Protein AF-A0A5Y4W6E2-F1 (afdb_monomer)

Solvent-accessible surface area (backbone atoms only — not comparable to full-atom values): 7665 Å² total; per-residue (Å²): 111,71,66,60,59,53,50,51,52,52,48,55,53,51,63,78,43,36,47,73,58,14,67,73,62,77,42,52,52,35,82,51,99,91,50,74,49,70,69,75,84,75,76,94,78,88,86,86,78,60,66,66,66,51,49,53,48,35,58,76,68,66,45,56,94,79,57,87,86,83,88,77,87,64,61,67,62,41,70,75,41,56,74,82,49,64,87,43,86,94,62,81,87,86,78,92,80,85,82,90,81,86,82,86,80,91,77,86,80,90,123

Mean predicted aligned error: 10.36 Å

Nearest PDB structures (foldseek):
  8bqs-assembly1_Dn  TM=1.895E-01  e=6.243E+00  Tetrahymena th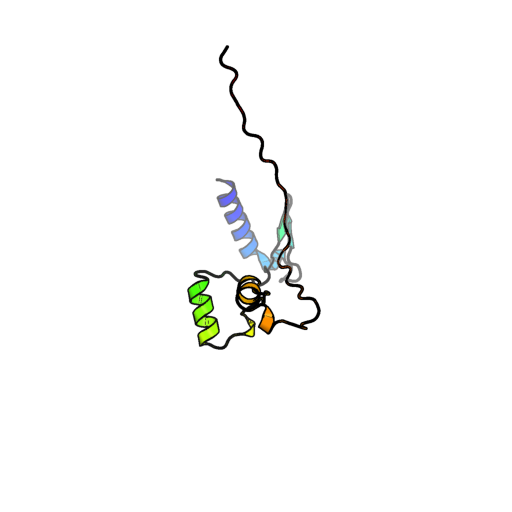ermophila SB210

InterPro domains:
  IPR009951 Host-nuclease inhibitor protein Gam [PF07352] (2-103)

pLDDT: mean 91.47, std 6.52, range [55.0, 97.44]

Organism: Salmonella enterica (NCBI:txid28901)

Radius of gyration: 32.86 Å; Cα contacts (8 Å, |Δi|>4): 37; chains: 1; bounding box: 60×65×70 Å

Secondary structure (DSSP, 8-state):
-HHHHHHHHHHHHHHHTHHHHTTTTT-SEEEETTEEEE--PPPP----SSHHHHHHHHHHTT-GGG--------HHHHHHSGGGGTT-TT-----S-------PPP-----

Sequence (111 aa):
TDIETLSKGVQGWCEANRDELTNGGKVKTANLVTGDVSWRVRPPSVSIRGMDAVMETLERLGLQRFIRTKQEINKEAILLEPKAVAGVAGITVKSGIEDFSIIPFEQEAGI

Structure (mmCIF, N/CA/C/O backbone):
data_AF-A0A5Y4W6E2-F1
#
_entry.id   AF-A0A5Y4W6E2-F1
#
loop_
_atom_site.group_PDB
_atom_site.id
_atom_site.type_symbol
_atom_site.label_atom_id
_atom_site.label_alt_id
_atom_site.label_comp_id
_atom_site.label_asym_id
_atom_site.label_entity_id
_atom_site.label_seq_id
_atom_site.pdbx_PDB_ins_code
_atom_site.Cartn_x
_atom_site.Cartn_y
_atom_site.Cartn_z
_atom_site.occupancy
_atom_site.B_iso_or_equiv
_atom_site.auth_seq_id
_atom_site.auth_comp_id
_atom_site.auth_asym_id
_atom_site.auth_atom_id
_atom_site.pdbx_PDB_model_num
ATOM 1 N N . THR A 1 1 ? 14.145 20.421 -23.316 1.00 66.94 1 THR A N 1
ATOM 2 C CA . THR A 1 1 ? 15.517 20.934 -23.085 1.00 66.94 1 THR A CA 1
ATOM 3 C C . THR A 1 1 ? 16.495 20.032 -23.805 1.00 66.94 1 THR A C 1
ATOM 5 O O . THR A 1 1 ? 16.218 18.844 -23.917 1.00 66.94 1 THR A O 1
ATOM 8 N N . ASP A 1 2 ? 17.615 20.569 -24.288 1.00 87.94 2 ASP A N 1
ATOM 9 C CA . ASP A 1 2 ? 18.591 19.871 -25.152 1.00 87.94 2 ASP A CA 1
ATOM 10 C C . ASP A 1 2 ? 19.072 18.514 -24.610 1.00 87.94 2 ASP A C 1
ATOM 12 O O . ASP A 1 2 ? 19.355 17.597 -25.378 1.00 87.94 2 ASP A O 1
ATOM 16 N N . ILE A 1 3 ? 19.064 18.344 -23.284 1.00 92.31 3 ILE A N 1
ATOM 17 C CA . ILE A 1 3 ? 19.373 17.085 -22.593 1.00 92.31 3 ILE A CA 1
ATOM 18 C C . ILE A 1 3 ? 18.482 15.928 -23.063 1.00 92.31 3 ILE A C 1
ATOM 20 O O . ILE A 1 3 ? 18.986 14.825 -23.249 1.00 92.31 3 ILE A O 1
ATOM 24 N N . GLU A 1 4 ? 17.182 16.145 -23.277 1.00 93.44 4 GLU A N 1
ATOM 25 C CA . GLU A 1 4 ? 16.267 15.068 -23.681 1.00 93.44 4 GLU A CA 1
ATOM 26 C C . GLU A 1 4 ? 16.577 14.586 -25.105 1.00 93.44 4 GLU A C 1
ATOM 28 O O . GLU A 1 4 ? 16.608 13.384 -25.368 1.00 93.44 4 GLU A O 1
ATOM 33 N N . THR A 1 5 ? 16.870 15.520 -26.011 1.00 95.12 5 THR A N 1
ATOM 34 C CA . THR A 1 5 ? 17.252 15.223 -27.397 1.00 95.12 5 THR A CA 1
ATOM 35 C C . THR A 1 5 ? 18.584 14.477 -27.454 1.00 95.12 5 THR A C 1
ATOM 37 O O . THR A 1 5 ? 18.677 13.442 -28.113 1.00 95.12 5 THR A O 1
ATOM 40 N N . LEU A 1 6 ? 19.598 14.951 -26.720 1.00 94.56 6 LEU A N 1
ATOM 41 C CA . LEU A 1 6 ? 20.903 14.289 -26.637 1.00 94.56 6 LEU A CA 1
ATOM 42 C C . LEU A 1 6 ? 20.789 12.893 -26.009 1.00 94.56 6 LEU A C 1
ATOM 44 O O . LEU A 1 6 ? 21.355 11.937 -26.533 1.00 94.56 6 LEU A O 1
ATOM 48 N N . SER A 1 7 ? 19.994 12.751 -24.944 1.00 93.25 7 SER A N 1
ATOM 49 C CA . SER A 1 7 ? 19.741 11.459 -24.290 1.00 93.25 7 SER A CA 1
ATOM 50 C C . SER A 1 7 ? 19.088 10.455 -25.240 1.00 93.25 7 SER A C 1
ATOM 52 O O . SER A 1 7 ? 19.510 9.302 -25.284 1.00 93.25 7 SER A O 1
ATOM 54 N N . LYS A 1 8 ? 18.110 10.887 -26.050 1.00 94.75 8 LYS A N 1
ATOM 55 C CA . LYS A 1 8 ? 17.483 10.037 -27.078 1.00 94.75 8 LYS A CA 1
ATOM 56 C C . LYS A 1 8 ? 18.480 9.595 -28.150 1.00 94.75 8 LYS A C 1
ATOM 58 O O . LYS A 1 8 ? 18.439 8.443 -28.570 1.00 94.75 8 LYS A O 1
ATOM 63 N N . GLY A 1 9 ? 19.389 10.480 -28.567 1.00 94.56 9 GLY A N 1
ATOM 64 C CA . GLY A 1 9 ? 20.456 10.139 -29.514 1.00 94.56 9 GLY A CA 1
ATOM 65 C C . GLY A 1 9 ? 21.408 9.072 -28.965 1.00 94.56 9 GLY A C 1
ATOM 66 O O . GLY A 1 9 ? 21.667 8.072 -29.634 1.00 94.56 9 GLY A O 1
ATOM 67 N N . VAL A 1 10 ? 21.865 9.247 -27.720 1.00 93.75 10 VAL A N 1
ATOM 68 C CA . VAL A 1 10 ? 22.703 8.257 -27.021 1.00 93.75 10 VAL A CA 1
ATOM 69 C C . VAL A 1 10 ? 21.961 6.928 -26.873 1.00 93.75 10 VAL A C 1
ATOM 71 O O . VAL A 1 10 ? 22.517 5.882 -27.197 1.00 93.75 10 VAL A O 1
ATOM 74 N N . GLN A 1 11 ? 20.693 6.961 -26.453 1.00 94.06 11 GLN A N 1
ATOM 75 C CA . GLN A 1 11 ? 19.861 5.766 -26.324 1.00 94.06 11 GLN A CA 1
ATOM 76 C C . GLN A 1 11 ? 19.750 5.006 -27.653 1.00 94.06 11 GLN A C 1
ATOM 78 O O . GLN A 1 11 ? 20.014 3.806 -27.677 1.00 94.06 11 GLN A O 1
ATOM 83 N N . GLY A 1 12 ? 19.421 5.691 -28.753 1.00 95.56 12 GLY A N 1
ATOM 84 C CA . GLY A 1 12 ? 19.269 5.058 -30.066 1.00 95.56 12 GLY A CA 1
ATOM 85 C C . GLY A 1 12 ? 20.553 4.383 -30.558 1.00 95.56 12 GLY A C 1
ATOM 86 O O . GLY A 1 12 ? 20.510 3.258 -31.055 1.00 95.56 12 GLY A O 1
ATOM 87 N N . TRP A 1 13 ? 21.712 5.021 -30.359 1.00 95.50 13 TRP A N 1
ATOM 88 C CA . TRP A 1 13 ? 23.000 4.405 -30.689 1.00 95.50 13 TRP A CA 1
ATOM 89 C C . TRP A 1 13 ? 23.315 3.200 -29.787 1.00 95.50 13 TRP A C 1
ATOM 91 O O . TRP A 1 13 ? 23.719 2.148 -30.286 1.00 95.50 13 TRP A O 1
ATOM 101 N N . CYS A 1 14 ? 23.095 3.312 -28.473 1.00 94.88 14 CYS A N 1
ATOM 102 C CA . CYS A 1 14 ? 23.323 2.215 -27.530 1.00 94.88 14 CYS A CA 1
ATOM 103 C C . CYS A 1 14 ? 22.403 1.011 -27.788 1.00 94.88 14 CYS A C 1
ATOM 105 O O . CYS A 1 14 ? 22.819 -0.125 -27.572 1.00 94.88 14 CYS A O 1
ATOM 107 N N . GLU A 1 15 ? 21.168 1.231 -28.241 1.00 93.06 15 GLU A N 1
ATOM 108 C CA . GLU A 1 15 ? 20.233 0.161 -28.605 1.00 93.06 15 GLU A CA 1
ATOM 109 C C . GLU A 1 15 ? 20.659 -0.561 -29.891 1.00 93.06 15 GLU A C 1
ATOM 111 O O . GLU A 1 15 ? 20.652 -1.791 -29.917 1.00 93.06 15 GLU A O 1
ATOM 116 N N . ALA A 1 16 ? 21.106 0.174 -30.917 1.00 95.75 16 ALA A N 1
ATOM 117 C CA . ALA A 1 16 ? 21.586 -0.408 -32.175 1.00 95.75 16 ALA A CA 1
ATOM 118 C C . ALA A 1 16 ? 22.875 -1.236 -32.010 1.00 95.75 16 ALA A C 1
ATOM 120 O O . ALA A 1 16 ? 23.057 -2.236 -32.698 1.00 95.75 16 ALA A O 1
ATOM 121 N N . ASN A 1 17 ? 23.745 -0.849 -31.072 1.00 94.94 17 ASN A N 1
ATOM 122 C CA . ASN A 1 17 ? 25.033 -1.507 -30.809 1.00 94.94 17 ASN A CA 1
ATOM 123 C C . ASN A 1 17 ? 25.011 -2.365 -29.534 1.00 94.94 17 ASN A C 1
ATOM 125 O O . ASN A 1 17 ? 26.054 -2.701 -28.970 1.00 94.94 17 ASN A O 1
ATOM 129 N N . ARG A 1 18 ? 23.817 -2.712 -29.037 1.00 93.19 18 ARG A N 1
ATOM 130 C CA . ARG A 1 18 ? 23.652 -3.345 -27.725 1.00 93.19 18 ARG A CA 1
ATOM 131 C C . ARG A 1 18 ? 24.422 -4.654 -27.596 1.00 93.19 18 ARG A C 1
ATOM 133 O O . ARG A 1 18 ? 25.017 -4.898 -26.548 1.00 93.19 18 ARG A O 1
ATOM 140 N N . ASP A 1 19 ? 24.402 -5.496 -28.621 1.00 93.50 19 ASP A N 1
ATOM 141 C CA . ASP A 1 19 ? 25.068 -6.800 -28.581 1.00 93.50 19 ASP A CA 1
ATOM 142 C C . ASP A 1 19 ? 26.585 -6.660 -28.456 1.00 93.50 19 ASP A C 1
ATOM 144 O O . ASP A 1 19 ? 27.191 -7.352 -27.640 1.00 93.50 19 ASP A O 1
ATOM 148 N N . GLU A 1 20 ? 27.191 -5.711 -29.168 1.00 94.12 20 GLU A N 1
ATOM 149 C CA . GLU A 1 20 ? 28.618 -5.408 -29.041 1.00 94.12 20 GLU A CA 1
ATOM 150 C C . GLU A 1 20 ? 28.941 -4.874 -27.639 1.00 94.12 20 GLU A C 1
ATOM 152 O O . GLU A 1 20 ? 29.786 -5.426 -26.933 1.00 94.12 20 GLU A O 1
ATOM 157 N N . LEU A 1 21 ? 28.179 -3.876 -27.180 1.00 92.94 21 LEU A N 1
ATOM 158 C CA . LEU A 1 21 ? 28.359 -3.231 -25.875 1.00 92.94 21 LEU A CA 1
ATOM 159 C C . LEU A 1 21 ? 28.164 -4.184 -24.688 1.00 92.94 21 LEU A C 1
ATOM 161 O O . LEU A 1 21 ? 28.677 -3.936 -23.597 1.00 92.94 21 LEU A O 1
ATOM 165 N N . THR A 1 22 ? 27.407 -5.264 -24.878 1.00 92.44 22 THR A N 1
ATOM 166 C CA . THR A 1 22 ? 27.069 -6.220 -23.817 1.00 92.44 22 THR A CA 1
ATOM 167 C C . THR A 1 22 ? 27.710 -7.594 -23.993 1.00 92.44 22 THR A C 1
ATOM 169 O O . THR A 1 22 ? 27.406 -8.504 -23.214 1.00 92.44 22 THR A O 1
ATOM 172 N N . ASN A 1 23 ? 28.606 -7.759 -24.976 1.00 91.12 23 ASN A N 1
ATOM 173 C CA . ASN A 1 23 ? 29.227 -9.038 -25.334 1.00 91.12 23 ASN A CA 1
ATOM 174 C C . ASN A 1 23 ? 28.176 -10.145 -25.564 1.00 91.12 23 ASN A C 1
ATOM 176 O O . ASN A 1 23 ? 28.196 -11.197 -24.915 1.00 91.12 23 ASN A O 1
ATOM 180 N N . GLY A 1 24 ? 27.191 -9.854 -26.416 1.00 90.50 24 GLY A N 1
ATOM 181 C CA . GLY A 1 24 ? 26.036 -10.712 -26.686 1.00 90.50 24 GLY A CA 1
ATOM 182 C C . GLY A 1 24 ? 25.102 -10.870 -25.481 1.00 90.50 24 GLY A C 1
ATOM 183 O O . GLY A 1 24 ? 24.540 -11.941 -25.270 1.00 90.50 24 GLY A O 1
ATOM 184 N N . GLY A 1 25 ? 24.980 -9.843 -24.634 1.00 88.12 25 GLY A N 1
ATOM 185 C CA . GLY A 1 25 ? 24.099 -9.849 -23.461 1.00 88.12 25 GLY A CA 1
ATOM 186 C C . GLY A 1 25 ? 24.668 -10.486 -22.186 1.00 88.12 25 GLY A C 1
ATOM 187 O O . GLY A 1 25 ? 23.923 -10.643 -21.216 1.00 88.12 25 GLY A O 1
ATOM 188 N N . LYS A 1 26 ? 25.964 -10.830 -22.146 1.00 91.50 26 LYS A N 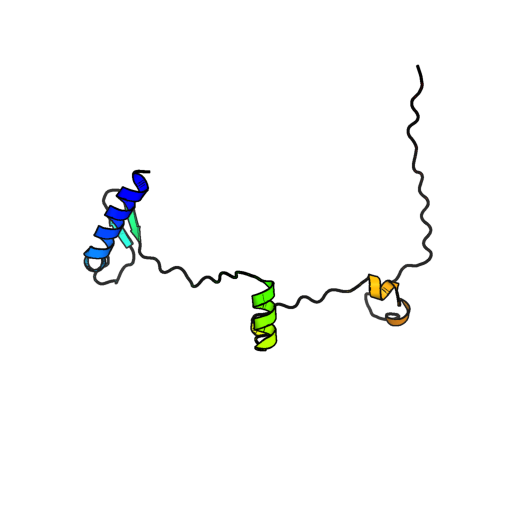1
ATOM 189 C CA . LYS A 1 26 ? 26.636 -11.377 -20.947 1.00 91.50 26 LYS A CA 1
ATOM 190 C C . LYS A 1 26 ? 26.744 -10.364 -19.808 1.00 91.50 26 LYS A C 1
ATOM 192 O O . LYS A 1 26 ? 26.722 -10.748 -18.641 1.00 91.50 26 LYS A O 1
ATOM 197 N N . VAL A 1 27 ? 26.840 -9.078 -20.137 1.00 92.44 27 VAL A N 1
ATOM 198 C CA . VAL A 1 27 ? 26.789 -7.973 -19.170 1.00 92.44 27 VAL A CA 1
ATOM 199 C C . VAL A 1 27 ? 25.602 -7.064 -19.470 1.00 92.44 27 VAL A C 1
ATOM 201 O O . VAL A 1 27 ? 25.014 -7.105 -20.544 1.00 92.44 27 VAL A O 1
ATOM 204 N N . LYS A 1 28 ? 25.195 -6.249 -18.497 1.00 91.00 28 LYS A N 1
ATOM 205 C CA . LYS A 1 28 ? 24.051 -5.328 -18.635 1.00 91.00 28 LYS A CA 1
ATOM 206 C C . LYS A 1 28 ? 24.467 -3.868 -18.490 1.00 91.00 28 LYS A C 1
ATOM 208 O O . LYS A 1 28 ? 23.635 -3.024 -18.175 1.00 91.00 28 LYS A O 1
ATOM 213 N N . THR A 1 29 ? 25.747 -3.590 -18.677 1.00 92.38 29 THR A N 1
ATOM 214 C CA . THR A 1 29 ? 26.378 -2.287 -18.479 1.00 92.38 29 THR A CA 1
ATOM 215 C C . THR A 1 29 ? 27.453 -2.101 -19.538 1.00 92.38 29 THR A C 1
ATOM 217 O O . THR A 1 29 ? 28.138 -3.071 -19.855 1.00 92.38 29 THR A O 1
ATOM 220 N N . ALA A 1 30 ? 27.628 -0.881 -20.033 1.00 93.75 30 ALA A N 1
ATOM 221 C CA . ALA A 1 30 ? 28.776 -0.493 -20.840 1.00 93.75 30 ALA A CA 1
ATOM 222 C C . ALA A 1 30 ? 29.368 0.806 -20.289 1.00 93.75 30 ALA A C 1
ATOM 224 O O . ALA A 1 30 ? 28.635 1.760 -20.020 1.00 93.75 30 ALA A O 1
ATOM 225 N N . ASN A 1 31 ? 30.686 0.809 -20.106 1.00 93.31 31 ASN A N 1
ATOM 226 C CA . ASN A 1 31 ? 31.444 1.965 -19.651 1.00 93.31 31 ASN A CA 1
ATOM 227 C C . ASN A 1 31 ? 31.890 2.777 -20.873 1.00 93.31 31 ASN A C 1
ATOM 229 O O . ASN A 1 31 ? 32.508 2.234 -21.788 1.00 93.31 31 ASN A O 1
ATOM 233 N N . LEU A 1 32 ? 31.536 4.057 -20.905 1.00 89.88 32 LEU A N 1
ATOM 234 C CA . LEU A 1 32 ? 31.937 5.028 -21.919 1.00 89.88 32 LEU A CA 1
ATOM 235 C C . LEU A 1 32 ? 32.921 6.029 -21.300 1.00 89.88 32 LEU A C 1
ATOM 237 O O . LEU A 1 32 ? 33.038 6.144 -20.082 1.00 89.88 32 LEU A O 1
ATOM 241 N N . VAL A 1 33 ? 33.587 6.815 -22.150 1.00 90.62 33 VAL A N 1
ATOM 242 C CA . VAL A 1 33 ? 34.632 7.775 -21.740 1.00 90.62 33 VAL A CA 1
ATOM 243 C C . VAL A 1 33 ? 34.160 8.749 -20.651 1.00 90.62 33 VAL A C 1
ATOM 245 O O . VAL A 1 33 ? 34.943 9.137 -19.790 1.00 90.62 33 VAL A O 1
ATOM 248 N N . THR A 1 34 ? 32.887 9.147 -20.675 1.00 90.94 34 THR A N 1
ATOM 249 C CA . THR A 1 34 ? 32.319 10.159 -19.769 1.00 90.94 34 THR A CA 1
ATOM 250 C C . THR A 1 34 ? 31.179 9.636 -18.893 1.00 90.94 34 THR A C 1
ATOM 252 O O . THR A 1 34 ? 30.511 10.431 -18.231 1.00 90.94 34 THR A O 1
ATOM 255 N N . GLY A 1 35 ? 30.939 8.322 -18.860 1.00 91.69 35 GLY A N 1
ATOM 256 C CA . GLY A 1 35 ? 29.901 7.741 -18.009 1.00 91.69 35 GLY A CA 1
ATOM 257 C C . GLY A 1 35 ? 29.497 6.325 -18.397 1.00 91.69 35 GLY A C 1
ATOM 258 O O . GLY A 1 35 ? 30.003 5.755 -19.355 1.00 91.69 35 GLY A O 1
ATOM 259 N N . ASP A 1 36 ? 28.549 5.763 -17.657 1.00 92.94 36 ASP A N 1
ATOM 260 C CA . ASP A 1 36 ? 28.066 4.399 -17.860 1.00 92.94 36 ASP A CA 1
ATOM 261 C C . ASP A 1 36 ? 26.642 4.377 -18.411 1.00 92.94 36 ASP A C 1
ATOM 263 O O . ASP A 1 36 ? 25.782 5.171 -18.023 1.00 92.94 36 ASP A O 1
ATOM 267 N N . VAL A 1 37 ? 26.363 3.390 -19.258 1.00 93.69 37 VAL A N 1
ATOM 268 C CA . VAL A 1 37 ? 25.006 3.032 -19.680 1.00 93.69 37 VAL A CA 1
ATOM 269 C C . VAL A 1 37 ? 24.660 1.648 -19.151 1.00 93.69 37 VAL A C 1
ATOM 271 O O . VAL A 1 37 ? 25.511 0.762 -19.083 1.00 93.69 37 VAL A O 1
ATOM 274 N N . SER A 1 38 ? 23.409 1.436 -18.740 1.00 93.44 38 SER A N 1
ATOM 275 C CA . SER A 1 38 ? 22.975 0.141 -18.214 1.00 93.44 38 SER A CA 1
ATOM 276 C C . SER A 1 38 ? 21.573 -0.239 -18.669 1.00 93.44 38 SER A C 1
ATOM 278 O O . SER A 1 38 ? 20.679 0.599 -18.758 1.00 93.44 38 SER A O 1
ATOM 280 N N . TRP A 1 39 ? 21.370 -1.531 -18.916 1.00 92.88 39 TRP A N 1
ATOM 281 C CA . TRP A 1 39 ? 20.086 -2.110 -19.292 1.00 92.88 39 TRP A CA 1
ATOM 282 C C . TRP A 1 39 ? 19.492 -2.832 -18.090 1.00 92.88 39 TRP A C 1
ATOM 284 O O . TRP A 1 39 ? 19.915 -3.929 -17.712 1.00 92.88 39 TRP A O 1
ATOM 294 N N . ARG A 1 40 ? 18.481 -2.221 -17.478 1.00 88.25 40 ARG A N 1
ATOM 295 C CA . ARG A 1 40 ? 17.759 -2.801 -16.345 1.00 88.25 40 ARG A CA 1
ATOM 296 C C . ARG A 1 40 ? 16.318 -3.072 -16.744 1.00 88.25 40 ARG A C 1
ATOM 298 O O . ARG A 1 40 ? 15.608 -2.179 -17.190 1.00 88.25 40 ARG A O 1
ATOM 305 N N . VAL A 1 41 ? 15.879 -4.306 -16.527 1.00 87.56 41 VAL A N 1
ATOM 306 C CA . VAL A 1 41 ? 14.453 -4.629 -16.503 1.00 87.56 41 VAL A CA 1
ATOM 307 C C . VAL A 1 41 ? 13.967 -4.243 -15.117 1.00 87.56 41 VAL A C 1
ATOM 309 O O . VAL A 1 41 ? 14.456 -4.786 -14.124 1.00 87.56 41 VAL A O 1
ATOM 312 N N . ARG A 1 42 ? 13.057 -3.271 -15.033 1.00 88.06 42 ARG A N 1
ATOM 313 C CA . ARG A 1 42 ? 12.417 -2.971 -13.752 1.00 88.06 42 ARG A CA 1
ATOM 314 C C . ARG A 1 42 ? 11.544 -4.161 -13.350 1.00 88.06 42 ARG A C 1
ATOM 316 O O . ARG A 1 42 ? 10.929 -4.766 -14.230 1.00 88.06 42 ARG A O 1
ATOM 323 N N . PRO A 1 43 ? 11.486 -4.512 -12.055 1.00 90.69 43 PRO A N 1
ATOM 324 C CA . PRO A 1 43 ? 10.538 -5.517 -11.605 1.00 90.69 43 PRO A CA 1
ATOM 325 C C . PRO A 1 43 ? 9.109 -5.081 -11.968 1.00 90.69 43 PRO A C 1
ATOM 327 O O . PRO A 1 43 ? 8.853 -3.875 -12.082 1.00 90.69 43 PRO A O 1
ATOM 330 N N . PRO A 1 44 ? 8.179 -6.033 -12.151 1.00 93.38 44 PRO A N 1
ATOM 331 C CA . PRO A 1 44 ? 6.785 -5.707 -12.405 1.00 93.38 44 PRO A CA 1
ATOM 332 C C . PRO A 1 44 ? 6.242 -4.758 -11.336 1.00 93.38 44 PRO A C 1
ATOM 334 O O . PRO A 1 44 ? 6.437 -4.968 -10.140 1.00 93.38 44 PRO A O 1
ATOM 337 N N . SER A 1 45 ? 5.551 -3.713 -11.777 1.00 95.25 45 SER A N 1
ATOM 338 C CA . SER A 1 45 ? 4.856 -2.762 -10.914 1.00 95.25 45 SER A CA 1
ATOM 339 C C . SER A 1 45 ? 3.373 -2.778 -11.249 1.00 95.25 45 SER A C 1
ATOM 341 O O . SER A 1 45 ? 3.019 -2.864 -12.425 1.00 95.25 45 SER A O 1
ATOM 343 N N . VAL A 1 46 ? 2.514 -2.637 -10.242 1.00 95.12 46 VAL A N 1
ATOM 344 C CA . VAL A 1 46 ? 1.067 -2.511 -10.444 1.00 95.12 46 VAL A CA 1
ATOM 345 C C . VAL A 1 46 ? 0.650 -1.047 -10.297 1.00 95.12 46 VAL A C 1
ATOM 347 O O . VAL A 1 46 ? 1.148 -0.341 -9.423 1.00 95.12 46 VAL A O 1
ATOM 350 N N . SER A 1 47 ? -0.259 -0.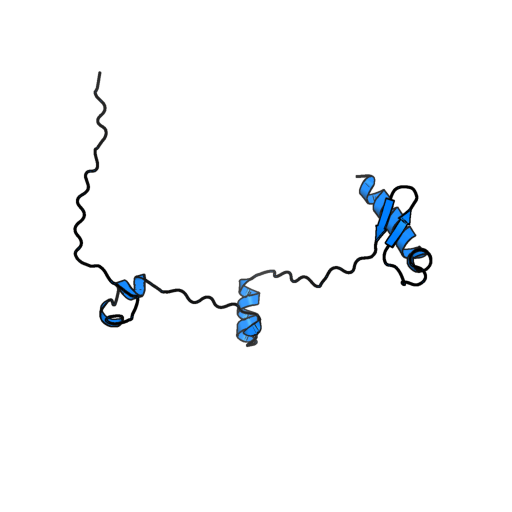592 -11.155 1.00 95.44 47 SER A N 1
ATOM 351 C CA . SER A 1 47 ? -0.932 0.704 -11.039 1.00 95.44 47 SER A CA 1
ATOM 352 C C . SER A 1 47 ? -2.432 0.461 -11.119 1.00 95.44 47 SER A C 1
ATOM 354 O O . SER A 1 47 ? -2.882 -0.344 -11.934 1.00 95.44 47 SER A O 1
ATOM 356 N N . ILE A 1 48 ? -3.197 1.121 -10.254 1.00 96.38 48 ILE A N 1
ATOM 357 C CA . ILE A 1 48 ? -4.643 0.936 -10.130 1.00 96.38 48 ILE A CA 1
ATOM 358 C C . ILE A 1 48 ? -5.301 2.285 -10.396 1.00 96.38 48 ILE A C 1
ATOM 360 O O . ILE A 1 48 ? -4.956 3.287 -9.771 1.00 96.38 48 ILE A O 1
ATOM 364 N N . ARG A 1 49 ? -6.260 2.311 -11.323 1.00 96.00 49 ARG A N 1
ATOM 365 C CA . ARG A 1 49 ? -7.057 3.494 -11.649 1.00 96.00 49 ARG A CA 1
ATOM 366 C C . ARG A 1 49 ? -8.525 3.181 -11.396 1.00 96.00 49 ARG A C 1
ATOM 368 O O . ARG A 1 49 ? -9.014 2.177 -11.893 1.00 96.00 49 ARG A O 1
ATOM 375 N N . GLY A 1 50 ? -9.211 4.060 -10.666 1.00 96.06 50 GLY A N 1
ATOM 376 C CA . GLY A 1 50 ? -10.605 3.838 -10.276 1.00 96.06 50 GLY A CA 1
ATOM 377 C C . GLY A 1 50 ? -10.714 2.726 -9.238 1.00 96.06 50 GLY A C 1
ATOM 378 O O . GLY A 1 50 ? -11.180 1.634 -9.548 1.00 96.06 50 GLY A O 1
ATOM 379 N N . MET A 1 51 ? -10.242 3.010 -8.020 1.00 95.25 51 MET A N 1
ATOM 380 C CA . MET A 1 51 ? -10.155 2.034 -6.930 1.00 95.25 51 MET A CA 1
ATOM 381 C C . MET A 1 51 ? -11.482 1.300 -6.707 1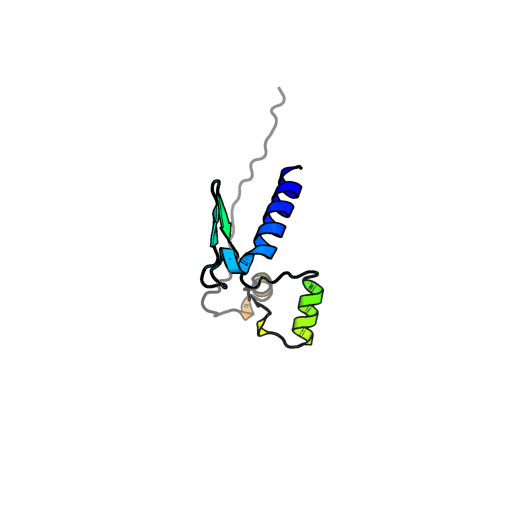.00 95.25 51 MET A C 1
ATOM 383 O O . MET A 1 51 ? -11.485 0.077 -6.660 1.00 95.25 51 MET A O 1
ATOM 387 N N . ASP A 1 52 ? -12.597 2.030 -6.656 1.00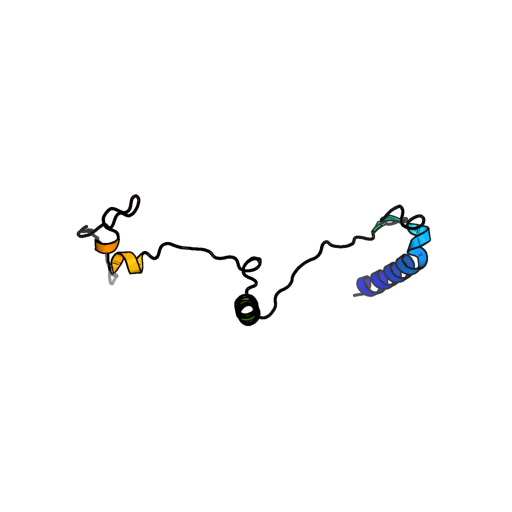 96.19 52 ASP A N 1
ATOM 388 C CA . ASP A 1 52 ? -13.909 1.468 -6.315 1.00 96.19 52 ASP A CA 1
ATOM 389 C C . ASP A 1 52 ? -14.419 0.480 -7.372 1.00 96.19 52 ASP A C 1
ATOM 391 O O . ASP A 1 52 ? -14.833 -0.627 -7.044 1.00 96.19 52 ASP A O 1
ATOM 395 N N . ALA A 1 53 ? -14.299 0.822 -8.659 1.00 97.38 53 ALA A N 1
ATOM 396 C CA . ALA A 1 53 ? -14.703 -0.064 -9.754 1.00 97.38 53 ALA A CA 1
ATOM 397 C C . ALA A 1 53 ? -13.831 -1.331 -9.827 1.00 97.38 53 ALA A C 1
ATOM 399 O O . ALA A 1 53 ? -14.307 -2.427 -10.144 1.00 97.38 53 ALA A O 1
ATOM 400 N N . VAL A 1 54 ? -12.536 -1.186 -9.526 1.00 97.31 54 VAL A N 1
ATOM 401 C CA . VAL A 1 54 ? -11.617 -2.323 -9.415 1.00 97.31 54 VAL A CA 1
ATOM 402 C C . VAL A 1 54 ? -12.003 -3.191 -8.220 1.00 97.31 54 VAL A C 1
ATOM 404 O O . VAL A 1 54 ? -12.031 -4.411 -8.358 1.00 97.31 54 VAL A O 1
ATOM 407 N N . MET A 1 55 ? -12.358 -2.582 -7.090 1.00 97.06 55 MET A N 1
ATOM 408 C CA . MET A 1 55 ? -12.787 -3.278 -5.880 1.00 97.06 55 MET A CA 1
ATOM 409 C C . MET A 1 55 ? -14.044 -4.120 -6.143 1.00 97.06 55 MET A C 1
ATOM 411 O O . MET A 1 55 ? -14.015 -5.338 -5.968 1.00 97.06 55 MET A O 1
ATOM 415 N N . GLU A 1 56 ? -15.089 -3.508 -6.701 1.00 96.75 56 GLU A N 1
ATOM 416 C CA . GLU A 1 56 ? -16.336 -4.184 -7.085 1.00 96.75 56 GLU A CA 1
ATOM 417 C C . GLU A 1 56 ? -16.077 -5.351 -8.049 1.00 96.75 56 GLU A C 1
ATOM 419 O O . GLU A 1 56 ? -16.617 -6.449 -7.905 1.00 96.75 56 GLU A O 1
ATOM 424 N N . THR A 1 57 ? -15.201 -5.143 -9.033 1.00 96.94 57 THR A N 1
ATOM 425 C CA . THR A 1 57 ? -14.852 -6.190 -9.997 1.00 96.94 57 THR A CA 1
ATOM 426 C C . THR A 1 57 ? -14.104 -7.346 -9.336 1.00 96.94 57 THR A C 1
ATOM 428 O O . THR A 1 57 ? -14.394 -8.504 -9.637 1.00 96.94 57 THR A O 1
ATOM 431 N N . LEU A 1 58 ? -13.159 -7.065 -8.435 1.00 97.44 58 LEU A N 1
ATOM 432 C CA . LEU A 1 58 ? -12.429 -8.099 -7.700 1.00 97.44 58 LEU A CA 1
ATOM 433 C C . LEU A 1 58 ? -13.368 -8.926 -6.815 1.00 97.44 58 LEU A C 1
ATOM 435 O O . LEU A 1 58 ? -13.238 -10.151 -6.783 1.00 97.44 58 L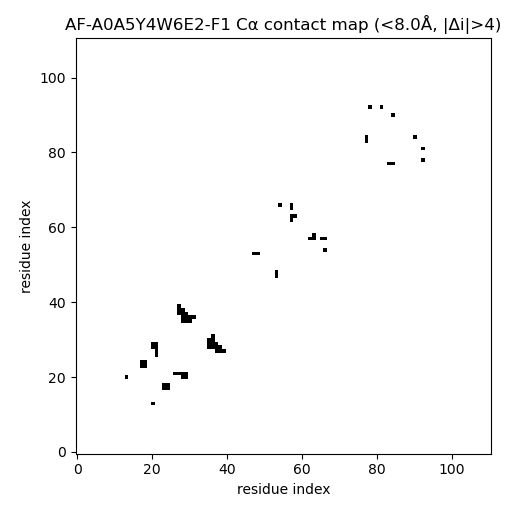EU A O 1
ATOM 439 N N . GLU A 1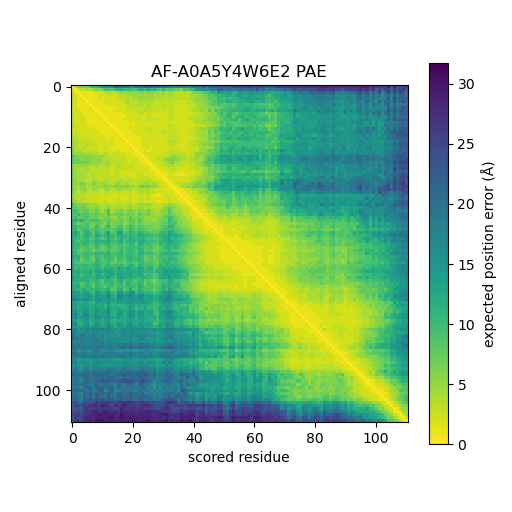 59 ? -14.331 -8.284 -6.152 1.00 96.44 59 GLU A N 1
ATOM 440 C CA . GLU A 1 59 ? -15.354 -8.962 -5.351 1.00 96.44 59 GLU A CA 1
ATOM 441 C C . GLU A 1 59 ? -16.262 -9.835 -6.217 1.00 96.44 59 GLU A C 1
ATOM 443 O O . GLU A 1 59 ? -16.405 -11.030 -5.950 1.00 96.44 59 GLU A O 1
ATOM 448 N N . ARG A 1 60 ? -16.800 -9.278 -7.310 1.00 97.38 60 ARG A N 1
ATOM 449 C CA . ARG A 1 60 ? -17.667 -9.990 -8.261 1.00 97.38 60 ARG A CA 1
ATOM 450 C C . ARG A 1 60 ? -16.990 -11.211 -8.884 1.00 97.38 60 ARG A C 1
ATOM 452 O O . ARG A 1 60 ? -17.652 -12.206 -9.160 1.00 97.38 60 ARG A O 1
ATOM 459 N N . LEU A 1 61 ? -15.680 -11.142 -9.116 1.00 97.44 61 LEU A N 1
ATOM 460 C CA . LEU A 1 61 ? -14.883 -12.248 -9.655 1.00 97.44 61 LEU A CA 1
ATOM 461 C C . LEU A 1 61 ? -14.374 -13.218 -8.573 1.00 97.44 61 LEU A C 1
ATOM 463 O O . LEU A 1 61 ? -13.668 -14.174 -8.897 1.00 97.44 61 LEU A O 1
ATOM 467 N N . GLY A 1 62 ? -14.690 -12.985 -7.295 1.00 96.19 62 GLY A N 1
ATOM 468 C CA . GLY A 1 62 ? -14.256 -13.835 -6.185 1.00 96.19 62 GLY A CA 1
ATOM 469 C C . GLY A 1 62 ? -12.742 -13.814 -5.945 1.00 96.19 62 GLY A C 1
ATOM 470 O O . GLY A 1 62 ? -12.178 -14.753 -5.383 1.00 96.19 62 GLY A O 1
ATOM 471 N N . LEU A 1 63 ? -12.045 -12.755 -6.364 1.00 97.06 63 LEU A N 1
ATOM 472 C CA . LEU A 1 63 ? -10.586 -12.641 -6.301 1.00 97.06 63 LEU A CA 1
ATOM 473 C C . LEU A 1 63 ? -10.093 -12.112 -4.945 1.00 97.06 63 LEU A C 1
ATOM 475 O O . LEU A 1 63 ? -9.234 -11.234 -4.871 1.00 97.06 63 LEU A O 1
ATOM 479 N N . GLN A 1 64 ? -10.590 -12.712 -3.864 1.00 94.50 64 GLN A N 1
ATOM 480 C CA . GLN A 1 64 ? -10.367 -12.266 -2.482 1.00 94.50 64 GLN A CA 1
ATOM 481 C C . GLN A 1 64 ? -8.885 -12.197 -2.077 1.00 94.50 64 GLN A C 1
ATOM 483 O O . GLN A 1 64 ? -8.501 -11.352 -1.282 1.00 94.50 64 GLN A O 1
ATOM 488 N N . ARG A 1 65 ? -8.008 -13.010 -2.684 1.00 96.56 65 ARG A N 1
ATOM 489 C CA . ARG A 1 65 ? -6.547 -12.970 -2.448 1.00 96.56 65 ARG A CA 1
ATOM 490 C C . ARG A 1 65 ? -5.878 -11.631 -2.793 1.00 96.56 65 ARG A C 1
ATOM 492 O O . ARG A 1 65 ? -4.751 -11.399 -2.371 1.00 96.56 65 ARG A O 1
ATOM 499 N N . PHE A 1 66 ? -6.536 -10.784 -3.588 1.00 95.81 66 PHE A N 1
ATOM 500 C CA . PHE A 1 66 ? -6.056 -9.443 -3.940 1.00 95.81 66 PHE A CA 1
ATOM 501 C C . PHE A 1 66 ? -6.727 -8.336 -3.119 1.00 95.81 66 PHE A C 1
ATOM 503 O O . PHE A 1 66 ? -6.405 -7.163 -3.295 1.00 95.81 66 PHE A O 1
ATOM 510 N N . ILE A 1 67 ? -7.639 -8.703 -2.219 1.00 95.56 67 ILE A N 1
ATOM 511 C CA . ILE A 1 67 ? -8.395 -7.792 -1.368 1.00 95.56 67 ILE A CA 1
ATOM 512 C C . ILE A 1 67 ? -7.824 -7.903 0.040 1.00 95.56 67 ILE A C 1
ATOM 514 O O . ILE A 1 67 ? -7.779 -8.983 0.626 1.00 95.56 67 ILE A O 1
ATOM 518 N N . ARG A 1 68 ? -7.368 -6.783 0.602 1.00 95.19 68 ARG A N 1
ATOM 519 C CA . ARG A 1 68 ? -6.891 -6.756 1.986 1.00 95.19 68 ARG A CA 1
ATOM 520 C C . ARG A 1 68 ? -8.006 -6.293 2.911 1.00 95.19 68 ARG A C 1
ATOM 522 O O . ARG A 1 68 ? -8.348 -5.114 2.913 1.00 95.19 68 ARG A O 1
ATOM 529 N N . THR A 1 69 ? -8.494 -7.190 3.759 1.00 93.69 69 THR A N 1
ATOM 530 C CA . THR A 1 69 ? -9.485 -6.863 4.790 1.00 93.69 69 THR A CA 1
ATOM 531 C C . THR A 1 69 ? -8.797 -6.450 6.089 1.00 93.69 69 THR A C 1
ATOM 533 O O . THR A 1 69 ? -7.908 -7.145 6.581 1.00 93.69 69 THR A O 1
ATOM 536 N N . LYS A 1 70 ? -9.218 -5.322 6.665 1.00 94.50 70 LYS A N 1
ATOM 537 C CA . LYS A 1 70 ? -8.854 -4.899 8.021 1.00 94.50 70 LYS A CA 1
ATOM 538 C C . LYS A 1 70 ? -10.111 -4.969 8.882 1.00 94.50 70 LYS A C 1
ATOM 540 O O . LYS A 1 70 ? -11.116 -4.364 8.527 1.00 94.50 70 LYS A O 1
ATOM 545 N N . GLN A 1 71 ? -10.058 -5.710 9.983 1.00 94.38 71 GLN A N 1
ATOM 546 C CA . GLN A 1 71 ? -11.131 -5.737 10.975 1.00 94.38 71 GLN A CA 1
ATOM 547 C C . GLN A 1 71 ? -10.769 -4.798 12.123 1.00 94.38 71 GLN A C 1
ATOM 549 O O . GLN A 1 71 ? -9.648 -4.836 12.628 1.00 94.38 71 GLN A O 1
ATOM 554 N N . GLU A 1 72 ? -11.712 -3.947 12.516 1.00 95.06 72 GLU A N 1
ATOM 555 C CA . GLU A 1 72 ? -11.548 -2.998 13.616 1.00 95.06 72 GLU A CA 1
ATOM 556 C C . GLU A 1 72 ? -12.705 -3.134 14.603 1.00 95.06 72 GLU A C 1
ATOM 558 O O . GLU A 1 72 ? -13.826 -3.483 14.232 1.00 95.06 72 GLU A O 1
ATOM 563 N N . ILE A 1 73 ? -12.419 -2.871 15.877 1.00 95.19 73 ILE A N 1
ATOM 564 C CA . ILE A 1 73 ? -13.423 -2.923 16.939 1.00 95.19 73 ILE A CA 1
ATOM 565 C C . ILE A 1 73 ? -14.326 -1.696 16.813 1.00 95.19 73 ILE A C 1
ATOM 567 O O . ILE A 1 73 ? -13.859 -0.560 16.919 1.00 95.19 73 ILE A O 1
ATOM 571 N N . ASN A 1 74 ? -15.628 -1.924 16.652 1.00 95.38 74 ASN A N 1
ATOM 572 C CA . ASN A 1 74 ? -16.623 -0.860 16.632 1.00 95.38 74 ASN A CA 1
ATOM 573 C C . ASN A 1 74 ? -17.041 -0.490 18.065 1.00 95.38 74 ASN A C 1
ATOM 575 O O . ASN A 1 74 ? -17.881 -1.154 18.671 1.00 95.38 74 ASN A O 1
ATOM 579 N N . LYS A 1 75 ? -16.447 0.576 18.608 1.00 95.12 75 LYS A N 1
ATOM 580 C CA . LYS A 1 75 ? -16.754 1.056 19.964 1.00 95.12 75 LYS A CA 1
ATOM 581 C C . LYS A 1 75 ? -18.160 1.646 20.087 1.00 95.12 75 LYS A C 1
ATOM 583 O O . LYS A 1 75 ? -18.773 1.475 21.131 1.00 95.12 75 LYS A O 1
ATOM 588 N N . GLU A 1 76 ? -18.683 2.275 19.039 1.00 94.38 76 GLU A N 1
ATOM 589 C CA . GLU A 1 76 ? -20.030 2.862 19.053 1.00 94.38 76 GLU A CA 1
ATOM 590 C C . GLU A 1 76 ? -21.102 1.781 19.201 1.00 94.38 76 GLU A C 1
ATOM 592 O O . GLU A 1 76 ? -21.997 1.899 20.032 1.00 94.38 76 GLU A O 1
ATOM 597 N N . ALA A 1 77 ? -20.963 0.672 18.468 1.00 93.75 77 ALA A N 1
ATOM 598 C CA . ALA A 1 77 ? -21.852 -0.480 18.621 1.00 93.75 77 ALA A CA 1
ATOM 599 C C . ALA A 1 77 ? -21.776 -1.075 20.040 1.00 93.75 77 ALA A C 1
ATOM 601 O O . ALA A 1 77 ? -22.795 -1.437 20.622 1.00 93.75 77 ALA A O 1
ATOM 602 N N . ILE A 1 78 ? -20.576 -1.117 20.628 1.00 95.12 78 ILE A N 1
ATOM 603 C CA . ILE A 1 78 ? -20.384 -1.549 22.019 1.00 95.12 78 ILE A CA 1
ATOM 604 C C . ILE A 1 78 ? -21.078 -0.599 23.003 1.00 95.12 78 ILE A C 1
ATOM 606 O O . ILE A 1 78 ? -21.670 -1.060 23.974 1.00 95.12 78 ILE A O 1
ATOM 610 N N . LEU A 1 79 ? -21.013 0.715 22.778 1.00 93.69 79 LEU A N 1
ATOM 611 C CA . LEU A 1 79 ? -21.687 1.705 23.622 1.00 93.69 79 LEU A CA 1
ATOM 612 C C . LEU A 1 79 ? -23.213 1.654 23.476 1.00 93.69 79 LEU A C 1
ATOM 614 O O . LEU A 1 79 ? -23.915 1.910 24.452 1.00 93.69 79 LEU A O 1
ATOM 618 N N . LEU A 1 80 ? -23.719 1.295 22.293 1.00 93.69 80 LEU A N 1
ATOM 619 C CA . LEU A 1 80 ? -25.147 1.096 22.050 1.00 93.69 80 LEU A CA 1
ATOM 620 C C . LEU A 1 80 ? -25.679 -0.151 22.771 1.00 93.69 80 LEU A C 1
ATOM 622 O O . LEU A 1 80 ? -26.769 -0.117 23.341 1.00 93.69 80 LEU A O 1
ATOM 626 N N . GLU A 1 81 ? -24.888 -1.228 22.807 1.00 92.88 81 GLU A N 1
ATOM 627 C CA . GLU A 1 81 ? -25.254 -2.495 23.450 1.00 92.88 81 GLU A CA 1
ATOM 628 C C . GLU A 1 81 ? -24.208 -2.980 24.482 1.00 92.88 81 GLU A C 1
ATOM 630 O O . GLU A 1 81 ? -23.654 -4.076 24.346 1.00 92.88 81 GLU A O 1
ATOM 635 N N . PRO A 1 82 ? -23.960 -2.246 25.590 1.00 90.44 82 PRO A N 1
ATOM 636 C CA . PRO A 1 82 ? -22.868 -2.569 26.519 1.00 90.44 82 PRO A CA 1
ATOM 637 C C . PRO A 1 82 ? -23.003 -3.940 27.182 1.00 90.44 82 PRO A C 1
ATOM 639 O O . PRO A 1 82 ? -22.014 -4.579 27.536 1.00 90.44 82 PRO A O 1
ATOM 642 N N . LYS A 1 83 ? -24.245 -4.406 27.354 1.00 91.38 83 LYS A N 1
ATOM 643 C CA . LYS A 1 83 ? -24.538 -5.712 27.953 1.00 91.38 83 LYS A CA 1
ATOM 644 C C . LYS A 1 83 ? -24.161 -6.871 27.031 1.00 91.38 83 LYS A C 1
ATOM 646 O O . LYS A 1 83 ? -23.823 -7.934 27.538 1.00 91.38 83 LYS A O 1
ATOM 651 N N . ALA A 1 84 ? -24.193 -6.673 25.711 1.00 91.81 84 ALA A N 1
ATOM 652 C CA . ALA A 1 84 ? -23.882 -7.721 24.740 1.00 91.81 84 ALA A CA 1
ATOM 653 C C . ALA A 1 84 ? -22.404 -8.141 24.788 1.00 91.81 84 ALA A C 1
ATOM 655 O O . ALA A 1 84 ? -22.070 -9.272 24.448 1.00 91.81 84 ALA A O 1
ATOM 656 N N . VAL A 1 85 ? -21.525 -7.253 25.261 1.00 90.38 85 VAL A N 1
ATOM 657 C CA . VAL A 1 85 ? -20.091 -7.526 25.435 1.00 90.38 85 VAL A CA 1
ATOM 658 C C . VAL A 1 85 ? -19.689 -7.775 26.890 1.00 90.38 85 VAL A C 1
ATOM 660 O O . VAL A 1 85 ? -18.497 -7.824 27.206 1.00 90.38 85 VAL A O 1
ATOM 663 N N . ALA A 1 86 ? -20.658 -7.939 27.795 1.00 87.19 86 ALA A N 1
ATOM 664 C CA . ALA A 1 86 ? -20.374 -8.216 29.196 1.00 87.19 86 ALA A CA 1
ATOM 665 C C . ALA A 1 86 ? -19.616 -9.550 29.332 1.00 87.19 86 ALA A C 1
ATOM 667 O O . ALA A 1 86 ? -20.106 -10.603 28.934 1.00 87.19 86 ALA A O 1
ATOM 668 N N . GLY A 1 87 ? -18.407 -9.500 29.898 1.00 87.12 87 GLY A N 1
ATOM 669 C CA . GLY A 1 87 ? -17.552 -10.676 30.095 1.00 87.12 87 GLY A CA 1
ATOM 670 C C . GLY A 1 87 ? -16.556 -10.956 28.966 1.00 87.12 87 GLY A C 1
ATOM 671 O O . GLY A 1 87 ? -15.756 -11.882 29.091 1.00 87.12 87 GLY A O 1
ATOM 672 N N . VAL A 1 88 ? -16.536 -10.152 27.896 1.00 91.94 88 VAL A N 1
ATOM 673 C CA . VAL A 1 88 ? -15.482 -10.252 26.878 1.00 91.94 88 VAL A CA 1
ATOM 674 C C . VAL A 1 88 ? -14.168 -9.731 27.462 1.00 91.94 88 VAL A C 1
ATOM 676 O O . VAL A 1 88 ? -14.038 -8.553 27.801 1.00 91.94 88 VAL A O 1
ATOM 679 N N . ALA A 1 89 ? -13.176 -10.615 27.577 1.00 93.25 89 ALA A N 1
ATOM 680 C CA . ALA A 1 89 ? -11.863 -10.261 28.102 1.00 93.25 89 ALA A CA 1
ATOM 681 C C . ALA A 1 89 ? -11.232 -9.118 27.285 1.00 93.25 89 ALA A C 1
ATOM 683 O O . ALA A 1 89 ? -11.152 -9.181 26.060 1.00 93.25 89 ALA A O 1
ATOM 684 N N . GLY A 1 90 ? -10.780 -8.070 27.977 1.00 92.00 90 GLY A N 1
ATOM 685 C CA . GLY A 1 90 ? -10.166 -6.891 27.358 1.00 92.00 90 GLY A CA 1
ATOM 686 C C . GLY A 1 90 ? -11.142 -5.781 26.950 1.00 92.00 90 GLY A C 1
ATOM 687 O O . GLY A 1 90 ? -10.681 -4.722 26.526 1.00 92.00 90 GLY A O 1
ATOM 688 N N . ILE A 1 91 ? -12.458 -5.966 27.116 1.00 93.00 91 ILE A N 1
ATOM 689 C CA . ILE A 1 91 ? -13.453 -4.904 26.921 1.00 93.00 91 ILE A CA 1
ATOM 690 C C . ILE A 1 91 ? -13.944 -4.412 28.284 1.00 93.00 91 ILE A C 1
ATOM 692 O O . ILE A 1 91 ? -14.602 -5.138 29.024 1.00 93.00 91 ILE A O 1
ATOM 696 N N . THR A 1 92 ? -13.657 -3.147 28.593 1.00 90.94 92 THR A N 1
ATOM 697 C CA . THR A 1 92 ? -14.160 -2.469 29.794 1.00 90.94 92 THR A CA 1
ATOM 698 C C . THR A 1 92 ? -14.989 -1.265 29.379 1.00 90.94 92 THR A C 1
ATOM 700 O O . THR A 1 92 ? -14.451 -0.297 28.839 1.00 90.94 92 THR A O 1
ATOM 703 N N . VAL A 1 93 ? -16.290 -1.303 29.665 1.00 89.88 93 VAL A N 1
ATOM 704 C CA . VAL A 1 93 ? -17.183 -0.154 29.486 1.00 89.88 93 VAL A CA 1
ATOM 705 C C . VAL A 1 93 ? -17.256 0.601 30.810 1.00 89.88 93 VAL A C 1
ATOM 707 O O . VAL A 1 93 ? -17.721 0.064 31.812 1.00 89.88 93 VAL A O 1
ATOM 710 N N . LYS A 1 94 ? -16.752 1.837 30.830 1.00 88.88 94 LYS A N 1
ATOM 711 C CA . LYS A 1 94 ? -16.844 2.725 31.993 1.00 88.88 94 LYS A CA 1
ATOM 712 C C . LYS A 1 94 ? -18.128 3.546 31.893 1.00 88.88 94 LYS A C 1
ATOM 714 O O . LYS A 1 94 ? -18.392 4.132 30.849 1.00 88.88 94 LYS A O 1
ATOM 719 N N . SER A 1 95 ? -18.901 3.607 32.972 1.00 86.56 95 SER A N 1
ATOM 720 C CA . SER A 1 95 ? -20.147 4.378 33.051 1.00 86.56 95 SER A CA 1
ATOM 721 C C . SER A 1 95 ? -20.277 5.044 34.416 1.00 86.56 95 SER A C 1
ATOM 723 O O . SER A 1 95 ? -19.851 4.461 35.410 1.00 86.56 95 SER A O 1
ATOM 725 N N . GLY A 1 96 ? -20.902 6.223 34.470 1.00 83.12 96 GLY A N 1
ATOM 726 C CA . GLY A 1 96 ? -21.157 6.930 35.732 1.00 83.12 96 GLY A CA 1
ATOM 727 C C . GLY A 1 96 ? -19.913 7.555 36.367 1.00 83.12 96 GLY A C 1
ATOM 728 O O . GLY A 1 96 ? -19.863 7.692 37.583 1.00 83.12 96 GLY A O 1
ATOM 729 N N . ILE A 1 97 ? -18.903 7.894 35.559 1.00 87.19 97 ILE A N 1
ATOM 730 C CA . ILE A 1 97 ? -17.757 8.691 36.009 1.00 87.19 97 ILE A CA 1
ATOM 731 C C . ILE A 1 97 ? -18.155 10.159 35.902 1.00 87.19 97 ILE A C 1
ATOM 733 O O . ILE A 1 97 ? -18.599 10.600 34.843 1.00 87.19 97 ILE A O 1
ATOM 737 N N . GLU A 1 98 ? -18.024 10.881 37.007 1.00 86.56 98 GLU A N 1
ATOM 738 C CA . GLU A 1 98 ? -18.244 12.320 37.069 1.00 86.56 98 GLU A CA 1
ATOM 739 C C . GLU A 1 98 ? -16.895 13.034 36.984 1.00 86.56 98 GLU A C 1
ATOM 741 O O . GLU A 1 98 ? -15.995 12.767 37.781 1.00 86.56 98 GLU A O 1
ATOM 746 N N . ASP A 1 99 ? -16.767 13.940 36.017 1.00 88.00 99 ASP A N 1
ATOM 747 C CA . ASP A 1 99 ? -15.605 14.806 35.865 1.00 88.00 99 ASP A CA 1
ATOM 748 C C . ASP A 1 99 ? -15.990 16.239 36.251 1.00 88.00 99 ASP A C 1
ATOM 750 O O . ASP A 1 99 ? -16.939 16.817 35.718 1.00 88.00 99 ASP A O 1
ATOM 754 N N . PHE A 1 100 ? -15.231 16.833 37.172 1.00 91.12 100 PHE A N 1
ATOM 755 C CA . PHE A 1 100 ? -15.357 18.244 37.524 1.00 91.12 100 PHE A CA 1
ATOM 756 C C . PHE A 1 100 ? -14.422 19.072 36.636 1.00 91.12 100 PHE A C 1
ATOM 758 O O . PHE A 1 100 ? -13.209 18.857 36.640 1.00 91.12 100 PHE A O 1
ATOM 765 N N . SER A 1 101 ? -14.969 20.035 35.890 1.00 90.94 101 SER A N 1
ATOM 766 C CA . SER A 1 101 ? -14.174 20.954 35.069 1.00 90.94 101 SER A CA 1
ATOM 767 C C . SER A 1 101 ? -14.502 22.406 35.394 1.00 90.94 101 SER A C 1
ATOM 769 O O . SER A 1 101 ? -15.663 22.781 35.555 1.00 90.94 101 SER A O 1
ATOM 771 N N . ILE A 1 102 ? -13.457 23.227 35.493 1.00 90.19 102 ILE A N 1
ATOM 772 C CA . ILE A 1 102 ? -13.570 24.682 35.559 1.00 90.19 102 ILE A CA 1
ATOM 773 C C . ILE A 1 102 ? -13.111 25.200 34.204 1.00 90.19 102 ILE A C 1
ATOM 775 O O . ILE A 1 102 ? -11.969 24.964 33.812 1.00 90.19 102 ILE A O 1
ATOM 779 N N . ILE A 1 103 ? -13.994 25.907 33.506 1.00 89.62 103 ILE A N 1
ATOM 780 C CA . ILE A 1 103 ? -13.664 26.634 32.281 1.00 89.62 103 ILE A CA 1
ATOM 781 C C . ILE A 1 103 ? -13.701 28.120 32.646 1.00 89.62 103 ILE A C 1
ATOM 783 O O . ILE A 1 103 ? -14.791 28.689 32.744 1.00 89.62 103 ILE A O 1
ATOM 787 N N . PRO A 1 104 ? -12.545 28.750 32.926 1.00 88.19 104 PRO A N 1
ATOM 788 C CA . PRO A 1 104 ? -12.490 30.189 33.138 1.00 88.19 104 PRO A CA 1
ATOM 789 C C . PRO A 1 104 ? -12.957 30.908 31.871 1.00 88.19 104 PRO A C 1
ATOM 791 O O . PRO A 1 104 ? -12.592 30.503 30.767 1.00 88.19 104 PRO A O 1
ATOM 794 N N . PHE A 1 105 ? -13.736 31.976 32.022 1.00 84.06 105 PHE A N 1
ATOM 795 C CA . PHE A 1 105 ? -14.014 32.889 30.918 1.00 84.06 105 PHE A CA 1
ATOM 796 C C . PHE A 1 105 ? -13.083 34.101 31.014 1.00 84.06 105 PHE A C 1
ATOM 798 O O . PHE A 1 105 ? -12.718 34.530 32.110 1.00 84.06 105 PHE A O 1
ATOM 805 N N . GLU A 1 106 ? -12.684 34.637 29.866 1.00 82.00 106 GLU A N 1
ATOM 806 C CA . GLU A 1 106 ? -11.889 35.859 29.785 1.00 82.00 106 GLU A CA 1
ATOM 807 C C . GLU A 1 106 ? -12.819 37.078 29.864 1.00 82.00 106 GLU A C 1
ATOM 809 O O . GLU A 1 106 ? -13.837 37.133 29.171 1.00 82.00 106 GLU A O 1
ATOM 814 N N . GLN A 1 107 ? -12.496 38.041 30.731 1.00 77.31 107 GLN A N 1
ATOM 815 C CA . GLN A 1 107 ? -13.258 39.279 30.895 1.00 77.31 107 GLN A CA 1
ATOM 816 C C . GLN A 1 107 ? -12.354 40.471 30.572 1.00 77.31 107 GLN A C 1
ATOM 818 O O . GLN A 1 107 ? -11.353 40.690 31.254 1.00 77.31 107 GLN A O 1
ATOM 823 N N . GLU A 1 108 ? -12.707 41.251 29.550 1.00 74.56 108 GLU A N 1
ATOM 824 C CA . GLU A 1 108 ? -12.003 42.496 29.237 1.00 74.56 108 GLU A CA 1
ATOM 825 C C . GLU A 1 108 ? -12.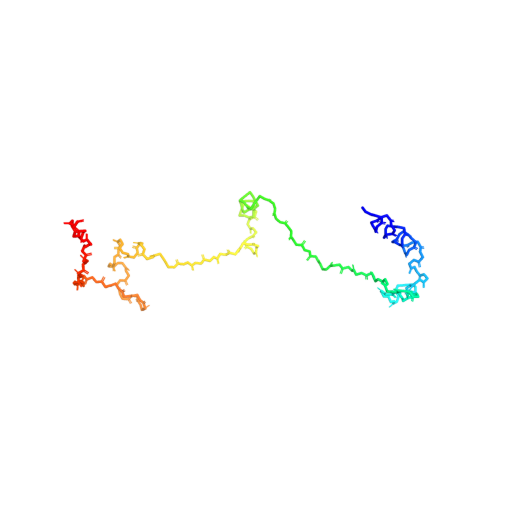280 43.532 30.336 1.00 74.56 108 GLU A C 1
ATOM 827 O O . GLU A 1 108 ? -13.423 43.933 30.576 1.00 74.56 108 GLU A O 1
ATOM 832 N N . ALA A 1 109 ? -11.225 43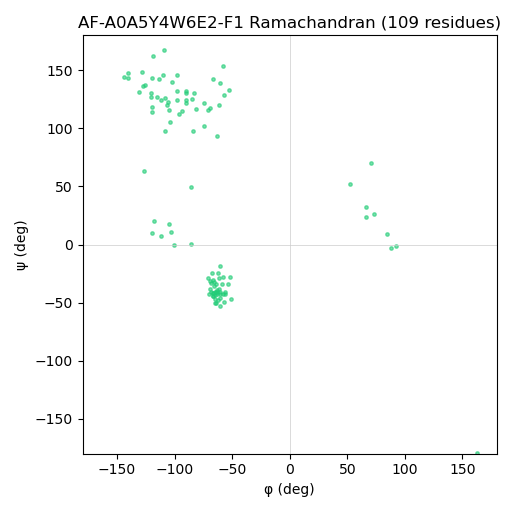.962 31.030 1.00 73.06 109 ALA A N 1
ATOM 833 C CA . ALA A 1 109 ? -11.298 45.101 31.931 1.00 73.06 109 ALA A CA 1
ATOM 834 C C . ALA A 1 109 ? -11.362 46.371 31.074 1.00 73.06 109 ALA A C 1
ATOM 836 O O . ALA A 1 109 ? -10.348 46.799 30.529 1.00 73.06 109 ALA A O 1
ATOM 837 N N . GLY A 1 110 ? -12.560 46.941 30.928 1.00 65.75 110 GLY A N 1
ATOM 838 C CA . GLY A 1 110 ? -12.762 48.222 30.256 1.00 65.75 110 GLY A CA 1
ATOM 839 C C . GLY A 1 110 ? -12.053 49.345 31.011 1.00 65.75 110 GLY A C 1
ATOM 840 O O . GLY A 1 110 ? -12.616 49.901 31.955 1.00 65.75 110 GLY A O 1
ATOM 841 N N . ILE A 1 111 ? -10.817 49.635 30.605 1.00 55.00 111 ILE A N 1
ATOM 842 C CA . ILE A 1 111 ? -10.076 50.857 30.930 1.00 55.00 111 ILE A CA 1
ATOM 843 C C . ILE A 1 111 ? -10.103 51.747 29.693 1.00 55.00 111 ILE A C 1
ATOM 845 O O . ILE A 1 111 ? -9.769 51.232 28.602 1.00 55.00 111 ILE A O 1
#

Foldseek 3Di:
DVVVVVVVVVVVVCVVCVCVQCVNVVAQKHADPVGIDGDDDDPDDDDDDPVVVVVVVCVVVVVCVVPDDDDDDDVVVCVVPVVVCPPPPPDDDDPDDDDDDDDDDDDDDDD